Protein 3S1B (pdb70)

Secondary structure (DSSP, 8-state):
--HHHHHHHHHHHH-SS--HHHHHHHHHHHHHH-/--S--HHHHHHHHBSEEEEEEEEHHHHSTT-TT-EEESSEEEEEEEESB-SSTTEEEEEEEEEEEEEEEEEE-TTS-EEEEEEEEEEEEEEEEEE-

Solvent-accessible surface area: 9284 Å² total; per-residue (Å²): 207,170,97,83,119,149,159,70,65,92,123,144,50,77,11,66,36,83,122,50,123,13,58,0,99,139,68,69,80,130,36,139,85,45,96,9,76,74,68,47,0,62,0,77,36,29,22,48,52,13,79,87,150,42,56,78,34,32,52,54,74,79,45,109,58,72,39,134,4,6,42,10,80,59,139,133,32,56,94,66,14,130,9,48,8,84,28,29,63,122,25,86,30,114,102,147,170,98,144,77,5,114,82,66,74,106,68,1,77,117,32,119,125,36,77,118,104,86,77,56,16,56,48,5,58,2,56,44,103,66

Foldseek 3Di:
DPDQDPVRVVVVQAKWFDFDKAAPCVVVVVPPQWQKVVRIDTAGDIGHDPPDPQKDKDADDKDKDKDFIWTDRPPPDIDTDIDMDIHGPTIDIDGD/DVVVLVVQLVVLVVDPPQDVVSSVVSVVVSVVVD

Nearest PDB structures (foldseek):
  3s1b-assembly1_A-2  TM=1.030E+00  e=9.177E-05  unclassified
  1oqo-assembly1_C  TM=9.275E-01  e=2.700E-02  synthetic construct
  1zdc-assembly1_A  TM=9.244E-01  e=5.078E-02  synthetic construct
  7ta3-assembly1_A  TM=9.353E-01  e=9.549E-02  synthetic construct
  3p9w-assembly4_G  TM=9.674E-01  e=2.173E-15  Homo sapiens

B-factor: mean 65.69, std 22.64, range [26.28, 198.07]

Structure (mmCIF, N/CA/C/O backbone):
data_3S1B
#
_entry.id   3S1B
#
_cell.length_a   70.940
_cell.length_b   70.940
_cell.length_c   161.288
_cell.angle_alpha   90.000
_cell.angle_beta   90.000
_cell.angle_gamma   120.000
#
_symmetry.space_group_name_H-M   'P 65 2 2'
#
loop_
_entity.id
_entity.type
_entity.pdbx_description
1 polymer 'Vascular endothelial growth factor A'
2 polymer mini-Z
#
loop_
_atom_site.group_PDB
_atom_site.id
_atom_site.type_symbol
_atom_site.label_atom_id
_atom_site.label_alt_id
_atom_site.label_comp_id
_atom_site.label_asym_id
_atom_site.label_entity_id
_atom_site.label_seq_id
_atom_site.pdbx_PDB_ins_code
_atom_site.Cartn_x
_atom_site.Cartn_y
_atom_site.Cartn_z
_atom_site.occupancy
_atom_site.B_iso_or_equiv
_atom_site.auth_seq_id
_atom_site.auth_comp_id
_atom_site.auth_asym_id
_atom_site.auth_atom_id
_atom_site.pdbx_PDB_model_num
ATOM 1 N N . HIS A 1 1 ? -37.824 -2.709 -24.106 1.00 93.73 12 HIS V N 1
ATOM 2 C CA . HIS A 1 1 ? -38.943 -2.498 -23.134 1.00 119.52 12 HIS V CA 1
ATOM 3 C C . HIS A 1 1 ? -38.458 -2.608 -21.692 1.00 118.74 12 HIS V C 1
ATOM 4 O O . HIS A 1 1 ? -38.644 -1.690 -20.891 1.00 115.36 12 HIS V O 1
ATOM 11 N N . GLU A 1 2 ? -37.841 -3.745 -21.375 1.00 125.00 13 GLU V N 1
ATOM 12 C CA . GLU A 1 2 ? -37.428 -4.072 -20.005 1.00 91.88 13 GLU V CA 1
ATOM 13 C C . GLU A 1 2 ? -36.052 -3.490 -19.655 1.00 84.60 13 GLU V C 1
ATOM 14 O O . GLU A 1 2 ? -35.215 -4.175 -19.061 1.00 85.41 13 GLU V O 1
ATOM 20 N N . VAL A 1 3 ? -35.829 -2.225 -20.015 1.00 78.88 14 VAL V N 1
ATOM 21 C CA . VAL A 1 3 ? -34.575 -1.532 -19.720 1.00 66.98 14 VAL V CA 1
ATOM 22 C C . VAL A 1 3 ? -34.890 -0.256 -18.942 1.00 56.38 14 VAL V C 1
ATOM 23 O O . VAL A 1 3 ? -35.878 0.419 -19.223 1.00 67.13 14 VAL V O 1
ATOM 27 N N . VAL A 1 4 ? -34.055 0.076 -17.966 1.00 51.66 15 VAL V N 1
ATOM 28 C CA . VAL A 1 4 ? -34.320 1.226 -17.107 1.00 56.70 15 VAL V CA 1
ATOM 29 C C . VAL A 1 4 ? -33.998 2.525 -17.854 1.00 60.09 15 VAL V C 1
ATOM 30 O O . VAL A 1 4 ? -32.883 2.716 -18.325 1.00 51.13 15 VAL V O 1
ATOM 34 N N . LYS A 1 5 ? -34.987 3.412 -17.957 1.00 59.89 16 LYS V N 1
ATOM 35 C CA . LYS A 1 5 ? -34.848 4.632 -18.750 1.00 51.12 16 LYS V CA 1
ATOM 36 C C . LYS A 1 5 ? -33.871 5.583 -18.090 1.00 39.76 16 LYS V C 1
ATOM 37 O O . LYS A 1 5 ? -33.739 5.593 -16.871 1.00 45.20 16 LYS V O 1
ATOM 43 N N . PHE A 1 6 ? -33.199 6.392 -18.903 1.00 40.24 17 PHE V N 1
ATOM 44 C CA . PHE A 1 6 ? -32.191 7.312 -18.403 1.00 45.30 17 PHE V CA 1
ATOM 45 C C . PHE A 1 6 ? -32.671 8.139 -17.219 1.00 51.58 17 PHE V C 1
ATOM 46 O O . PHE A 1 6 ? -31.990 8.223 -16.202 1.00 46.08 17 PHE V O 1
ATOM 54 N N . MET A 1 7 ? -33.839 8.751 -17.355 1.00 51.06 18 MET V N 1
ATOM 55 C CA . MET A 1 7 ? -34.335 9.660 -16.322 1.00 51.85 18 MET V CA 1
ATOM 56 C C . MET A 1 7 ? -34.590 8.913 -15.010 1.00 50.73 18 MET V C 1
ATOM 57 O O . MET A 1 7 ? -34.285 9.420 -13.932 1.00 50.40 18 MET V O 1
ATOM 62 N N . ASP A 1 8 ? -35.111 7.696 -15.111 1.00 44.21 19 ASP V N 1
ATOM 63 C CA . ASP A 1 8 ? -35.308 6.837 -13.948 1.00 49.26 19 ASP V CA 1
ATOM 64 C C . ASP A 1 8 ? -33.953 6.487 -13.319 1.00 55.63 19 ASP V C 1
ATOM 65 O O . ASP A 1 8 ? -33.754 6.689 -12.118 1.00 59.28 19 ASP V O 1
ATOM 70 N N . VAL A 1 9 ? -33.019 5.995 -14.135 1.00 52.99 20 VAL V N 1
ATOM 71 C CA . VAL A 1 9 ? -31.698 5.592 -13.644 1.00 49.76 20 VAL V CA 1
ATOM 72 C C . VAL A 1 9 ? -30.960 6.748 -12.989 1.00 56.70 20 VAL V C 1
ATOM 73 O O . VAL A 1 9 ? -30.444 6.620 -11.877 1.00 52.02 20 VAL V O 1
ATOM 77 N N . TYR A 1 10 ? -30.905 7.868 -13.702 1.00 50.41 21 TYR V N 1
ATOM 78 C CA . TYR A 1 10 ? -30.149 9.031 -13.271 1.00 45.84 21 TYR V CA 1
ATOM 79 C C . TYR A 1 10 ? -30.618 9.542 -11.913 1.00 45.89 21 TYR V C 1
ATOM 80 O O . TYR A 1 10 ? -29.803 9.949 -11.095 1.00 51.38 21 TYR V O 1
ATOM 89 N N . GLN A 1 11 ? -31.928 9.518 -11.684 1.00 46.41 22 GLN V N 1
ATOM 90 C CA . GLN A 1 11 ? -32.507 9.974 -10.419 1.00 45.94 22 GLN V CA 1
ATOM 91 C C . GLN A 1 11 ? -32.169 9.027 -9.273 1.00 41.73 22 GLN V C 1
ATOM 92 O O . GLN A 1 11 ? -31.785 9.470 -8.190 1.00 48.76 22 GLN V O 1
ATOM 98 N N . ARG A 1 12 ? -32.319 7.729 -9.511 1.00 36.19 23 ARG V N 1
ATOM 99 C CA . ARG A 1 12 ? -32.094 6.738 -8.463 1.00 40.20 23 ARG V CA 1
ATOM 100 C C . ARG A 1 12 ? -30.630 6.618 -8.037 1.00 49.24 23 ARG V C 1
ATOM 101 O O . ARG A 1 12 ? -30.351 6.314 -6.879 1.00 57.04 23 ARG V O 1
ATOM 109 N N . SER A 1 13 ? -29.701 6.852 -8.961 1.00 49.65 24 SER V N 1
ATOM 110 C CA . SER A 1 13 ? -28.272 6.760 -8.643 1.00 45.64 24 SER V CA 1
ATOM 111 C C . SER A 1 13 ? -27.687 8.062 -8.092 1.00 52.18 24 SER V C 1
ATOM 112 O O . SER A 1 13 ? -26.580 8.066 -7.553 1.00 49.00 24 SER V O 1
ATOM 115 N N . TYR A 1 14 ? -28.415 9.164 -8.229 1.00 55.19 25 TYR V N 1
ATOM 116 C CA . TYR A 1 14 ? -27.904 10.451 -7.790 1.00 46.94 25 TYR V CA 1
ATOM 117 C C . TYR A 1 14 ? -27.846 10.532 -6.276 1.00 50.55 25 TYR V C 1
ATOM 118 O O . TYR A 1 14 ? -28.761 10.083 -5.586 1.00 66.09 25 TYR V O 1
ATOM 127 N N . CYS A 1 15 ? -26.761 11.126 -5.788 1.00 61.75 26 CYS V N 1
ATOM 128 C CA . CYS A 1 15 ? -26.488 11.356 -4.355 1.00 71.30 26 CYS V CA 1
ATOM 129 C C . CYS A 1 15 ? -27.729 11.536 -3.450 1.00 61.38 26 CYS V C 1
ATOM 130 O O . CYS A 1 15 ? -28.486 12.497 -3.587 1.00 52.31 26 CYS V O 1
ATOM 133 N N . HIS A 1 16 ? -27.918 10.587 -2.532 1.00 66.32 27 HIS V N 1
ATOM 134 C CA . HIS A 1 16 ? -29.037 10.601 -1.582 1.00 62.98 27 HIS V CA 1
ATOM 135 C C . HIS A 1 16 ? -28.742 9.628 -0.425 1.00 60.09 27 HIS V C 1
ATOM 136 O O . HIS A 1 16 ? -27.829 8.803 -0.529 1.00 57.94 27 HIS V O 1
ATOM 143 N N . PRO A 1 17 ? -29.504 9.723 0.681 1.00 56.04 28 PRO V 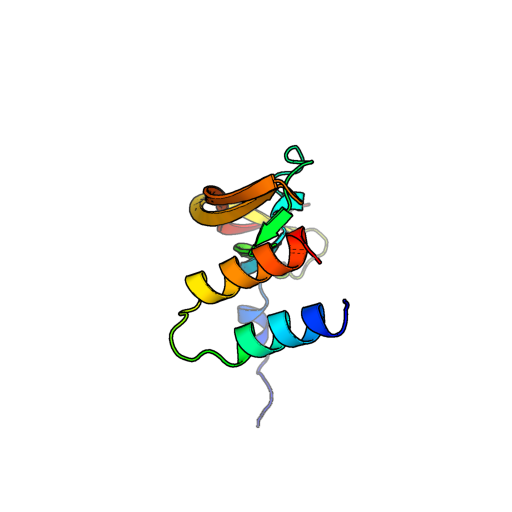N 1
ATOM 144 C CA . PRO A 1 17 ? -29.289 8.766 1.773 1.00 48.80 28 PRO V CA 1
ATOM 145 C C . PRO A 1 17 ? -29.783 7.372 1.401 1.00 52.90 28 PRO V C 1
ATOM 146 O O . PRO A 1 17 ? -30.963 7.190 1.086 1.00 64.06 28 PRO V O 1
ATOM 150 N N . ILE A 1 18 ? -28.878 6.404 1.433 1.00 48.20 29 ILE V N 1
ATOM 151 C CA . ILE A 1 18 ? -29.196 5.039 1.057 1.00 53.60 29 ILE V CA 1
ATOM 152 C C . ILE A 1 18 ? -28.926 4.108 2.240 1.00 56.57 29 ILE V C 1
ATOM 153 O O . ILE A 1 18 ? -27.968 4.315 2.998 1.00 40.91 29 ILE V O 1
ATOM 158 N N . GLU A 1 19 ? -29.776 3.093 2.408 1.00 57.43 30 GLU V N 1
ATOM 159 C CA . GLU A 1 19 ? -29.550 2.085 3.447 1.00 56.47 30 GLU V CA 1
ATOM 160 C C . GLU A 1 19 ? -28.233 1.353 3.174 1.00 53.12 30 GLU V C 1
ATOM 161 O O . GLU A 1 19 ? -28.131 0.545 2.255 1.00 49.62 30 GLU V O 1
ATOM 167 N N . THR A 1 20 ? -27.226 1.679 3.976 1.00 52.72 31 THR V N 1
ATOM 168 C CA . THR A 1 20 ? -25.898 1.105 3.861 1.00 56.08 31 THR V CA 1
ATOM 169 C C . THR A 1 20 ? -25.661 0.190 5.052 1.00 51.80 31 THR V C 1
ATOM 170 O O . THR A 1 20 ? -26.109 0.483 6.156 1.00 61.75 31 THR V O 1
ATOM 174 N N . LEU A 1 21 ? -24.958 -0.914 4.833 1.00 49.39 32 LEU V N 1
ATOM 175 C CA . LEU A 1 21 ? -24.616 -1.821 5.921 1.00 46.15 32 LEU V CA 1
ATOM 176 C C . LEU A 1 21 ? -23.240 -1.471 6.463 1.00 48.18 32 LEU V C 1
ATOM 177 O O . LEU A 1 21 ? -22.240 -1.664 5.781 1.00 46.68 32 LEU V O 1
ATOM 182 N N . VAL A 1 22 ? -23.199 -0.950 7.687 1.00 52.24 33 VAL V N 1
ATOM 183 C CA . VAL A 1 22 ? -21.951 -0.492 8.298 1.00 50.88 33 VAL V CA 1
ATOM 184 C C . VAL A 1 22 ? -21.476 -1.456 9.387 1.00 49.18 33 VAL V C 1
ATOM 185 O O . VAL A 1 22 ? -22.266 -1.924 10.209 1.00 55.71 33 VAL V O 1
ATOM 189 N N . ASP A 1 23 ? -20.178 -1.743 9.379 1.00 44.32 34 ASP V N 1
ATOM 190 C CA . ASP A 1 23 ? -19.562 -2.629 10.358 1.00 51.29 34 ASP V CA 1
ATOM 191 C C . ASP A 1 23 ? -19.412 -1.907 11.698 1.00 58.22 34 ASP V C 1
ATOM 192 O O . ASP A 1 23 ? -18.965 -0.757 11.746 1.00 56.56 34 ASP V O 1
ATOM 197 N N . ILE A 1 24 ? -19.764 -2.597 12.781 1.00 55.46 35 ILE V N 1
ATOM 198 C CA . ILE A 1 24 ? -19.823 -1.985 14.108 1.00 46.84 35 ILE V CA 1
ATOM 199 C C . ILE A 1 24 ? -18.432 -1.711 14.669 1.00 54.38 35 ILE V C 1
ATOM 200 O O . ILE A 1 24 ? -18.199 -0.648 15.235 1.00 59.47 35 ILE V O 1
ATOM 205 N N . PHE A 1 25 ? -17.513 -2.664 14.510 1.00 63.28 36 PHE V N 1
ATOM 206 C CA . PHE A 1 25 ? -16.132 -2.497 14.980 1.00 60.42 36 PHE V CA 1
ATOM 207 C C . PHE A 1 25 ? -15.424 -1.351 14.254 1.00 68.82 36 PHE V C 1
ATOM 208 O O . PHE A 1 25 ? -14.572 -0.672 14.823 1.00 85.53 36 PHE V O 1
ATOM 216 N N . GLN A 1 26 ? -15.793 -1.140 12.998 1.00 72.02 37 GLN V N 1
ATOM 217 C CA . GLN A 1 26 ? -15.286 -0.026 12.203 1.00 78.60 37 GLN V CA 1
ATOM 218 C C . GLN A 1 26 ? -15.816 1.334 12.692 1.00 83.31 37 GLN V C 1
ATOM 219 O O . GLN A 1 26 ? -15.204 2.367 12.437 1.00 80.49 37 GLN V O 1
ATOM 225 N N . GLU A 1 27 ? -16.955 1.324 13.383 1.00 82.95 38 GLU V N 1
ATOM 226 C CA . GLU A 1 27 ? -17.541 2.535 13.975 1.00 82.14 38 GLU V CA 1
ATOM 227 C C . GLU A 1 27 ? -17.212 2.673 15.467 1.00 86.81 38 GLU V C 1
ATOM 228 O O . GLU A 1 27 ? -17.175 3.780 16.005 1.00 88.42 38 GLU V O 1
ATOM 234 N N . TYR A 1 28 ? -16.988 1.542 16.128 1.00 88.66 39 TYR V N 1
ATOM 235 C CA . TYR A 1 28 ? -16.576 1.505 17.527 1.00 84.36 39 TYR V CA 1
ATOM 236 C C . TYR A 1 28 ? -15.209 0.819 17.592 1.00 90.80 39 TYR V C 1
ATOM 237 O O . TYR A 1 28 ? -15.099 -0.311 18.077 1.00 93.10 39 TYR V O 1
ATOM 246 N N . PRO A 1 29 ? -14.159 1.496 17.084 1.00 100.06 40 PRO V N 1
ATOM 247 C CA . PRO A 1 29 ? -12.824 0.893 16.976 1.00 95.38 40 PRO V CA 1
ATOM 248 C C . PRO A 1 29 ? -12.088 0.695 18.310 1.00 90.07 40 PRO V C 1
ATOM 249 O O . PRO A 1 29 ? -11.095 -0.036 18.362 1.00 77.53 40 PRO V O 1
ATOM 253 N N . ASP A 1 30 ? -12.572 1.334 19.370 1.00 94.87 41 ASP V N 1
ATOM 254 C CA . ASP A 1 30 ? -11.947 1.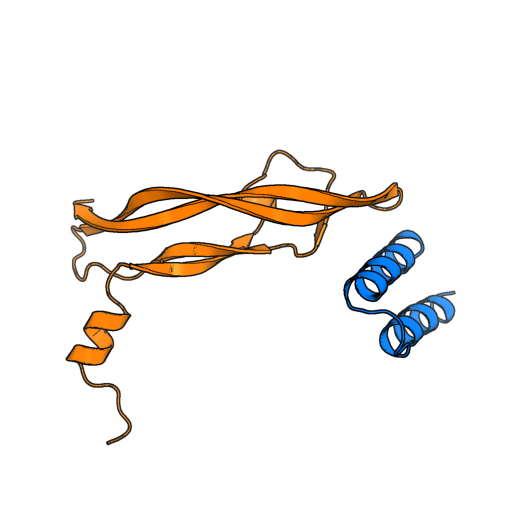228 20.683 1.00 102.89 41 ASP V CA 1
ATOM 255 C C . ASP A 1 30 ? -12.335 -0.055 21.404 1.00 102.37 41 ASP V C 1
ATOM 256 O O . ASP A 1 30 ? -11.622 -0.493 22.304 1.00 105.97 41 ASP V O 1
ATOM 261 N N . GLU A 1 31 ? -13.452 -0.660 21.004 1.00 106.50 42 GLU V N 1
ATOM 262 C CA . GLU A 1 31 ? -13.974 -1.850 21.684 1.00 108.66 42 GLU V CA 1
ATOM 263 C C . GLU A 1 31 ? -13.312 -3.107 21.135 1.00 105.27 42 GLU V C 1
ATOM 264 O O . GLU A 1 31 ? -13.879 -3.815 20.299 1.00 99.37 42 GLU V O 1
ATOM 270 N N . ILE A 1 32 ? -12.106 -3.372 21.631 1.00 111.06 43 ILE V N 1
ATOM 271 C CA . ILE A 1 32 ? -11.240 -4.410 21.071 1.00 118.96 43 ILE V CA 1
ATOM 272 C C . ILE A 1 32 ? -11.554 -5.825 21.583 1.00 117.21 43 ILE V C 1
ATOM 273 O O . ILE A 1 32 ? -11.371 -6.800 20.846 1.00 120.21 43 ILE V O 1
ATOM 278 N N . GLU A 1 33 ? -12.041 -5.936 22.820 1.00 104.48 44 GLU V N 1
ATOM 279 C CA . GLU A 1 33 ? -12.323 -7.252 23.439 1.00 106.38 44 GLU V CA 1
ATOM 280 C C . GLU A 1 33 ? -13.809 -7.643 23.353 1.00 92.37 44 GLU V C 1
ATOM 281 O O . GLU A 1 33 ? -14.371 -8.240 24.279 1.00 84.34 44 GLU V O 1
ATOM 287 N N . TYR A 1 34 ? -14.423 -7.323 22.214 1.00 84.06 45 TYR V N 1
ATOM 288 C CA . TYR A 1 34 ? -15.837 -7.574 21.975 1.00 65.91 45 TYR V CA 1
ATOM 289 C C . TYR A 1 34 ? -16.073 -8.010 20.531 1.00 63.87 45 TYR V C 1
ATOM 290 O O . TYR A 1 34 ? -15.644 -7.339 19.597 1.00 69.31 45 TYR V O 1
ATOM 299 N N . ILE A 1 35 ? -16.745 -9.141 20.360 1.00 58.74 46 ILE V N 1
ATOM 300 C CA . ILE A 1 35 ? -17.335 -9.500 19.078 1.00 57.46 46 ILE V CA 1
ATOM 301 C C . ILE A 1 35 ? -18.809 -9.115 19.157 1.00 60.55 46 ILE V C 1
ATOM 302 O O . ILE A 1 35 ? -19.421 -9.196 20.227 1.00 63.91 46 ILE V O 1
ATOM 307 N N . PHE A 1 36 ? -19.373 -8.666 18.040 1.00 60.33 47 PHE V N 1
ATOM 308 C CA . PHE A 1 36 ? -20.759 -8.226 18.024 1.00 48.90 47 PHE V CA 1
ATOM 309 C C . PHE A 1 36 ? -21.595 -9.091 17.122 1.00 48.87 47 PHE V C 1
ATOM 310 O O . PHE A 1 36 ? -21.118 -9.615 16.117 1.00 49.52 47 PHE V O 1
ATOM 318 N N . LYS A 1 37 ? -22.857 -9.230 17.501 1.00 45.81 48 LYS V N 1
ATOM 319 C CA . LYS A 1 37 ? -23.821 -9.961 16.715 1.00 44.37 48 LYS V CA 1
ATOM 320 C C . LYS A 1 37 ? -25.122 -9.145 16.751 1.00 53.25 48 LYS V C 1
ATOM 321 O O . LYS A 1 37 ? -25.655 -8.884 17.832 1.00 49.77 48 LYS V O 1
ATOM 327 N N . PRO A 1 38 ? -25.591 -8.657 15.585 1.00 52.07 49 PRO V N 1
ATOM 328 C CA . PRO A 1 38 ? -24.948 -8.744 14.279 1.00 45.81 49 PRO V CA 1
ATOM 329 C C . PRO A 1 38 ? -23.659 -7.931 14.237 1.00 57.57 49 PRO V C 1
ATOM 330 O O . PRO A 1 38 ? -23.523 -6.947 14.970 1.00 59.10 49 PRO V O 1
ATOM 334 N N . SER A 1 39 ? -22.714 -8.348 13.396 1.00 47.27 50 SER V N 1
ATOM 335 C CA . SER A 1 39 ? -21.414 -7.684 13.327 1.00 43.63 50 SER V CA 1
ATOM 336 C C . SER A 1 39 ? -21.486 -6.384 12.526 1.00 50.79 50 SER V C 1
ATOM 337 O O . SER A 1 39 ? -20.545 -5.591 12.537 1.00 67.08 50 SER V O 1
ATOM 340 N N . CYS A 1 40 ? -22.594 -6.172 11.825 1.00 44.21 51 CYS V N 1
ATOM 341 C CA . CYS A 1 40 ? -22.819 -4.921 11.111 1.00 49.76 51 CYS V CA 1
ATOM 342 C C . CYS A 1 40 ? -24.270 -4.507 11.260 1.00 47.14 51 CYS V C 1
AT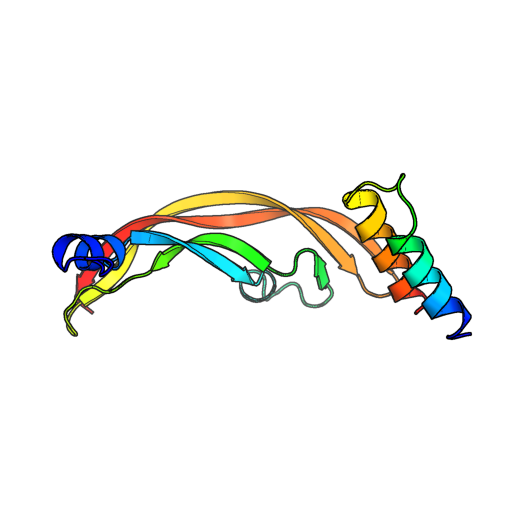OM 343 O O . CYS A 1 40 ? -25.110 -5.293 11.698 1.00 50.46 51 CYS V O 1
ATOM 346 N N . VAL A 1 41 ? -24.564 -3.271 10.888 1.00 43.08 52 VAL V N 1
ATOM 347 C CA . VAL A 1 41 ? -25.905 -2.737 11.052 1.00 45.16 52 VAL V CA 1
ATOM 348 C C . VAL A 1 41 ? -26.327 -1.959 9.820 1.00 47.39 52 VAL V C 1
ATOM 349 O O . VAL A 1 41 ? -25.483 -1.419 9.110 1.00 44.87 52 VAL V O 1
ATOM 353 N N . PRO A 1 42 ? -27.639 -1.897 9.562 1.00 47.03 53 PRO V N 1
ATOM 354 C CA . PRO A 1 42 ? -28.142 -1.128 8.440 1.00 55.88 53 PRO V CA 1
ATOM 355 C C . PRO A 1 42 ? -28.349 0.327 8.827 1.00 57.48 53 PRO V C 1
ATOM 356 O O . PRO A 1 42 ? -29.164 0.624 9.704 1.00 47.86 53 PRO V O 1
ATOM 360 N N . LEU A 1 43 ? -27.615 1.218 8.167 1.00 59.18 54 LEU V N 1
ATOM 361 C CA . LEU A 1 43 ? -27.672 2.644 8.453 1.00 51.18 54 LEU V CA 1
ATOM 362 C C . LEU A 1 43 ? -27.954 3.444 7.188 1.00 47.81 54 LEU V C 1
ATOM 363 O O . LEU A 1 43 ? -27.509 3.091 6.093 1.00 48.38 54 LEU V O 1
ATOM 368 N N . MET A 1 44 ? -28.701 4.528 7.352 1.00 47.94 55 MET V N 1
ATOM 369 C CA . MET A 1 44 ? -28.920 5.469 6.269 1.00 39.19 55 MET V CA 1
ATOM 370 C C . MET A 1 44 ? -27.696 6.367 6.168 1.00 39.22 55 MET V C 1
ATOM 371 O O . MET A 1 44 ? -27.413 7.167 7.061 1.00 47.90 55 MET V O 1
ATOM 376 N N . ARG A 1 45 ? -26.955 6.186 5.083 1.00 46.78 56 ARG V N 1
ATOM 377 C CA . ARG A 1 45 ? -25.733 6.924 4.832 1.00 45.77 56 ARG V CA 1
ATOM 378 C C . ARG A 1 45 ? -25.736 7.410 3.395 1.00 49.28 56 ARG V C 1
ATOM 379 O O . ARG A 1 45 ? -26.401 6.830 2.540 1.00 39.60 56 ARG V O 1
ATOM 387 N N . CYS A 1 46 ? -24.992 8.480 3.138 1.00 56.75 57 CYS V N 1
ATOM 388 C CA . CYS A 1 46 ? -24.907 9.048 1.804 1.00 49.21 57 CYS V CA 1
ATOM 389 C C . CYS A 1 46 ? -24.247 8.080 0.843 1.00 63.24 57 CYS V C 1
ATOM 390 O O . CYS A 1 46 ? -23.344 7.330 1.209 1.00 67.58 57 CYS V O 1
ATOM 393 N N . GLY A 1 47 ? -24.719 8.117 -0.394 1.00 62.27 58 GLY V N 1
ATOM 394 C CA . GLY A 1 47 ? -24.197 7.289 -1.457 1.00 53.57 58 GLY V CA 1
ATOM 395 C C . GLY A 1 47 ? -24.767 7.799 -2.756 1.00 56.31 58 GLY V C 1
ATOM 396 O O . GLY A 1 47 ? -25.811 8.453 -2.770 1.00 55.30 58 GLY V O 1
ATOM 397 N N . GLY A 1 48 ? -24.084 7.492 -3.849 1.00 58.58 59 GLY V N 1
ATOM 398 C CA . GLY A 1 48 ? -24.476 7.983 -5.154 1.00 43.18 59 GLY V CA 1
ATOM 399 C C . GLY A 1 48 ? -23.441 8.945 -5.687 1.00 51.64 59 GLY V C 1
ATOM 400 O O . GLY A 1 48 ? -22.475 9.300 -5.005 1.00 49.03 59 GLY V O 1
ATOM 401 N N . CYS A 1 49 ? -23.662 9.378 -6.915 1.00 54.05 60 CYS V N 1
ATOM 402 C CA . CYS A 1 49 ? -22.704 10.189 -7.629 1.00 54.43 60 CYS V CA 1
ATOM 403 C C . CYS A 1 49 ? -23.232 11.600 -7.765 1.00 60.56 60 CYS V C 1
ATOM 404 O O . CYS A 1 49 ? -24.438 11.838 -7.636 1.00 50.26 60 CYS V O 1
ATOM 407 N N . CYS A 1 50 ? -22.312 12.525 -8.024 1.00 67.37 61 CYS V N 1
ATOM 408 C CA . CYS A 1 50 ? -22.649 13.907 -8.347 1.00 60.40 61 CYS V CA 1
ATOM 409 C C . CYS A 1 50 ? -22.538 14.184 -9.843 1.00 52.70 61 CYS V C 1
ATOM 410 O O . CYS A 1 50 ? -22.908 15.265 -10.304 1.00 69.37 61 CYS V O 1
ATOM 413 N N . ASN A 1 51 ? -22.037 13.201 -10.592 1.00 57.31 62 ASN V N 1
ATOM 414 C CA . ASN A 1 51 ? -21.891 13.304 -12.041 1.00 57.17 62 ASN V CA 1
ATOM 415 C C . ASN A 1 51 ? -21.013 14.484 -12.434 1.00 54.38 62 ASN V C 1
ATOM 416 O O . ASN A 1 51 ? -21.323 15.244 -13.351 1.00 47.16 62 ASN V O 1
ATOM 421 N N . ASP A 1 52 ? -19.912 14.618 -11.702 1.00 55.71 63 ASP V N 1
ATOM 422 C CA . ASP A 1 52 ? -18.911 15.634 -11.951 1.00 55.10 63 ASP V CA 1
ATOM 423 C C . ASP A 1 52 ? -17.747 15.373 -11.010 1.00 68.69 63 ASP V C 1
ATOM 424 O O . ASP A 1 52 ? -17.956 15.095 -9.825 1.00 65.03 63 ASP V O 1
ATOM 429 N N . GLU A 1 53 ? -16.528 15.457 -11.539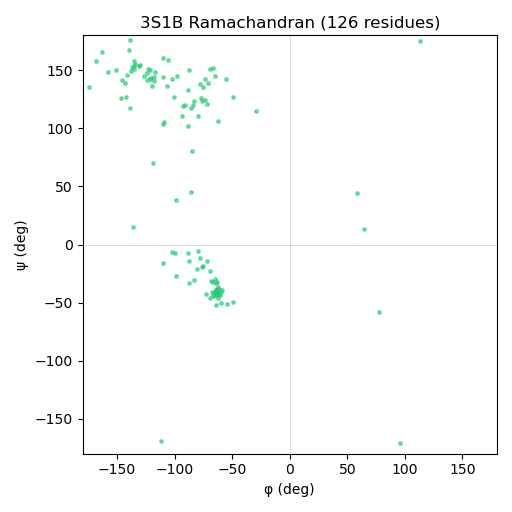 1.00 67.37 64 GLU V N 1
ATOM 430 C CA . GLU A 1 53 ? -15.328 15.172 -10.750 1.00 74.65 64 GLU V CA 1
ATOM 431 C C . GLU A 1 53 ? -14.988 16.297 -9.776 1.00 64.95 64 GLU V C 1
ATOM 432 O O . GLU A 1 53 ? -14.249 16.082 -8.820 1.00 70.12 64 GLU V O 1
ATOM 438 N N . GLY A 1 54 ? -15.536 17.486 -10.013 1.00 64.07 65 GLY V N 1
ATOM 439 C CA . GLY A 1 54 ? -15.377 18.610 -9.086 1.00 61.06 65 GLY V CA 1
ATOM 440 C C . GLY A 1 54 ? -16.293 18.584 -7.867 1.00 58.97 65 GLY V C 1
ATOM 441 O O . GLY A 1 54 ? -16.158 19.428 -6.981 1.00 57.30 65 GLY V O 1
ATOM 442 N N . LEU A 1 55 ? -17.218 17.621 -7.827 1.00 58.68 66 LEU V N 1
ATOM 443 C CA . LEU A 1 55 ? -18.217 17.514 -6.765 1.00 54.94 66 LEU V CA 1
ATOM 444 C C . LEU A 1 55 ? -18.134 16.175 -6.026 1.00 55.84 66 LEU V C 1
ATOM 445 O O . LEU A 1 55 ? -17.757 15.154 -6.600 1.00 56.82 66 LEU V O 1
ATOM 450 N N . GLU A 1 56 ? -18.505 16.195 -4.750 1.00 55.99 67 GLU V N 1
ATOM 451 C CA . GLU A 1 56 ? -18.601 14.982 -3.947 1.00 63.69 67 GLU V CA 1
ATOM 452 C C . GLU A 1 56 ? -19.860 15.008 -3.088 1.00 61.27 67 GLU V C 1
ATOM 453 O O . GLU A 1 56 ? -20.325 16.074 -2.677 1.00 53.83 67 GLU V O 1
ATOM 459 N N . CYS A 1 57 ? -20.395 13.820 -2.825 1.00 55.46 68 CYS V N 1
ATOM 460 C CA . CYS A 1 57 ? -21.630 13.652 -2.058 1.00 52.09 68 CYS V CA 1
ATOM 461 C C . CYS A 1 57 ? -21.294 13.674 -0.567 1.00 52.66 68 CYS V C 1
ATOM 462 O O . CYS A 1 57 ? -20.519 12.844 -0.105 1.00 44.40 68 CYS V O 1
ATOM 465 N N . VAL A 1 58 ? -21.861 14.628 0.174 1.00 57.15 69 VAL V N 1
ATOM 466 C CA . VAL A 1 58 ? -21.608 14.762 1.619 1.00 47.51 69 VAL V CA 1
ATOM 467 C C . VAL A 1 58 ? -22.906 14.903 2.423 1.00 45.24 69 VAL V C 1
ATOM 468 O O . VAL A 1 58 ? -23.911 15.381 1.896 1.00 49.13 69 VAL V O 1
ATOM 472 N N . PRO A 1 59 ? -22.889 14.489 3.706 1.00 55.80 70 PRO V N 1
ATOM 473 C CA . PRO A 1 59 ? -24.056 14.672 4.573 1.00 48.97 70 PRO V CA 1
ATOM 474 C C . PRO A 1 59 ? -24.164 16.090 5.079 1.00 51.66 70 PRO V C 1
ATOM 475 O O . PRO A 1 59 ? -23.152 16.680 5.448 1.00 49.36 70 PRO V O 1
ATOM 479 N N . THR A 1 60 ? -25.378 16.632 5.087 1.00 48.22 71 THR V N 1
ATOM 480 C CA . THR A 1 60 ? -25.634 17.968 5.639 1.00 47.22 71 THR V CA 1
ATOM 481 C C . THR A 1 60 ? -26.442 17.922 6.929 1.00 47.01 71 THR V C 1
ATOM 482 O O . THR A 1 60 ? -26.502 18.912 7.656 1.00 54.93 71 THR V O 1
ATOM 486 N N . GLU A 1 61 ? -27.072 16.787 7.207 1.00 38.10 72 GLU V N 1
ATOM 487 C CA . GLU A 1 61 ? -27.879 16.641 8.405 1.00 45.94 72 GLU V CA 1
ATOM 488 C C . GLU A 1 61 ? -27.776 15.212 8.909 1.00 52.07 72 GLU V C 1
ATOM 489 O O . GLU A 1 61 ? -28.012 14.263 8.161 1.00 44.10 72 GLU V O 1
ATOM 495 N N . GLU A 1 62 ? -27.408 15.073 10.178 1.00 63.12 73 GLU V N 1
ATOM 496 C CA . GLU A 1 62 ? -27.216 13.775 10.796 1.00 47.56 73 GLU V CA 1
ATOM 497 C C . GLU A 1 62 ? -28.097 13.665 12.019 1.00 50.57 73 GLU V C 1
ATOM 498 O O . GLU A 1 62 ? -28.359 14.662 12.701 1.00 69.70 73 GLU V O 1
ATOM 504 N N . SER A 1 63 ? -28.548 12.446 12.290 1.00 49.90 74 SER V N 1
ATOM 505 C CA . SER A 1 63 ? -29.253 12.134 13.524 1.00 57.18 74 SER V CA 1
ATOM 506 C C . SER A 1 63 ? -28.763 10.788 14.033 1.00 52.86 74 SER V C 1
ATOM 507 O O . SER A 1 63 ? -27.958 10.132 13.371 1.00 44.35 74 SER V O 1
ATOM 510 N N . ASN A 1 64 ? -29.244 10.391 15.207 1.00 53.32 75 ASN V N 1
ATOM 511 C CA . ASN A 1 64 ? -28.825 9.145 15.838 1.00 35.42 75 ASN V CA 1
ATOM 512 C C . ASN A 1 64 ? -29.880 8.053 15.755 1.00 40.41 75 ASN V C 1
ATOM 513 O O . ASN A 1 64 ? -31.065 8.320 15.569 1.00 49.28 75 ASN V O 1
ATOM 518 N N . ILE A 1 65 ? -29.423 6.815 15.890 1.00 44.95 76 ILE V N 1
ATOM 519 C CA . ILE A 1 65 ? -30.304 5.663 16.002 1.00 38.55 76 ILE V CA 1
ATOM 520 C C . ILE A 1 65 ? -29.647 4.654 16.934 1.00 45.01 76 ILE V C 1
ATOM 521 O O . ILE A 1 65 ? -28.427 4.475 16.915 1.00 56.55 76 ILE V O 1
ATOM 526 N N . THR A 1 66 ? -30.462 4.008 17.756 1.00 45.99 77 THR V N 1
ATOM 527 C CA . THR A 1 66 ? -29.969 3.085 18.763 1.00 41.07 77 THR V CA 1
ATOM 528 C C . THR A 1 66 ? -30.554 1.713 18.507 1.00 43.34 77 THR V C 1
ATOM 529 O O . THR A 1 66 ? -31.743 1.573 18.211 1.00 47.64 77 THR V O 1
ATOM 533 N N . MET A 1 67 ? -29.705 0.699 18.618 1.00 38.81 78 MET V N 1
ATOM 534 C CA . MET A 1 67 ? -30.082 -0.659 18.285 1.00 45.61 78 MET V CA 1
ATOM 535 C C . MET A 1 67 ? -29.570 -1.590 19.374 1.00 58.62 78 MET V C 1
ATOM 536 O O . MET A 1 67 ? -28.560 -1.299 20.019 1.00 64.25 78 MET V O 1
ATOM 541 N N . GLN A 1 68 ? -30.275 -2.699 19.581 1.00 59.62 79 GLN V N 1
ATOM 542 C CA . GLN A 1 68 ? -29.877 -3.694 20.564 1.00 58.21 79 GLN V CA 1
ATOM 543 C C . GLN A 1 68 ? -28.926 -4.693 19.920 1.00 52.55 79 GLN V C 1
ATOM 544 O O . GLN A 1 68 ? -29.353 -5.584 19.189 1.00 48.87 79 GLN V O 1
ATOM 550 N N . ILE A 1 69 ? -27.638 -4.536 20.196 1.00 43.18 80 ILE V N 1
ATOM 551 C CA . ILE A 1 69 ? -26.625 -5.450 19.693 1.00 54.73 80 ILE V CA 1
ATOM 552 C C . ILE A 1 69 ? -26.183 -6.412 20.783 1.00 56.63 80 ILE V C 1
ATOM 553 O O . ILE A 1 69 ? -26.073 -6.034 21.946 1.00 67.04 80 ILE V O 1
ATOM 558 N N . MET A 1 70 ? -25.941 -7.661 20.399 1.00 53.55 81 MET V N 1
ATOM 559 C CA . MET A 1 70 ? -25.372 -8.648 21.299 1.00 47.91 81 MET V CA 1
ATOM 560 C C . MET A 1 70 ? -23.881 -8.358 21.418 1.00 57.28 81 MET V C 1
ATOM 561 O O . MET A 1 70 ? -23.181 -8.263 20.410 1.00 70.92 81 MET V O 1
ATOM 566 N N . ARG A 1 71 ? -23.397 -8.213 22.646 1.00 62.93 82 ARG V N 1
ATOM 567 C CA . ARG A 1 71 ? -21.989 -7.893 22.891 1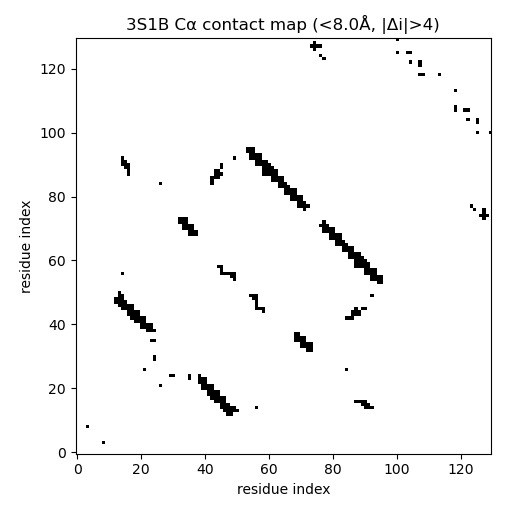.00 60.96 82 ARG V CA 1
ATOM 568 C C . ARG A 1 71 ? -21.309 -9.114 23.490 1.00 61.99 82 ARG V C 1
ATOM 569 O O . ARG A 1 71 ? -21.525 -9.446 24.656 1.00 64.35 82 ARG V O 1
ATOM 577 N N . ILE A 1 72 ? -20.507 -9.791 22.671 1.00 62.58 83 ILE V N 1
ATOM 578 C CA . ILE A 1 72 ? -19.933 -11.086 23.031 1.00 52.36 83 ILE V CA 1
ATOM 579 C C . ILE A 1 72 ? -18.491 -10.936 23.481 1.00 56.56 83 ILE V C 1
ATOM 580 O O . ILE A 1 72 ? -17.666 -10.357 22.776 1.00 57.76 83 ILE V O 1
ATOM 585 N N . LYS A 1 73 ? -18.204 -11.475 24.663 1.00 86.57 84 LYS V N 1
ATOM 586 C CA . LYS A 1 73 ? -16.867 -11.472 25.236 1.00 87.88 84 LYS V CA 1
ATOM 587 C C . LYS A 1 73 ? -16.383 -12.929 25.196 1.00 93.05 84 LYS V C 1
ATOM 588 O O . LYS A 1 73 ? -16.835 -13.748 25.997 1.00 90.89 84 LYS V O 1
ATOM 594 N N . PRO A 1 74 ? -15.488 -13.263 24.243 1.00 106.80 85 PRO V N 1
ATOM 595 C CA . PRO A 1 74 ? -15.143 -14.662 23.949 1.00 103.75 85 PRO V CA 1
ATOM 596 C C . PRO A 1 74 ? -14.805 -15.495 25.180 1.00 105.62 85 PRO V C 1
ATOM 597 O O . PRO A 1 74 ? -13.957 -15.096 25.980 1.00 91.87 85 PRO V O 1
ATOM 601 N N . HIS A 1 75 ? -15.489 -16.633 25.316 1.00 109.62 86 HIS V N 1
ATOM 602 C CA . HIS A 1 75 ? -15.301 -17.581 26.428 1.00 111.23 86 HIS V CA 1
ATOM 603 C C . HIS A 1 75 ? -15.685 -17.018 27.805 1.00 106.98 86 HIS V C 1
ATOM 604 O O . HIS A 1 75 ? -15.358 -17.617 28.833 1.00 108.20 86 HIS V O 1
ATOM 611 N N . GLN A 1 76 ? -16.387 -15.882 27.823 1.00 105.07 87 GLN V N 1
ATOM 612 C CA . GLN A 1 76 ? -16.789 -15.225 29.073 1.00 98.11 87 GLN V CA 1
ATOM 613 C C . GLN A 1 76 ? -18.244 -14.736 29.073 1.00 102.54 87 GLN V C 1
ATOM 614 O O . GLN A 1 76 ? -18.623 -13.933 29.929 1.00 102.35 87 GLN V O 1
ATOM 620 N N . GLY A 1 77 ? -19.054 -15.204 28.125 1.00 99.81 88 GLY V N 1
ATOM 621 C CA . GLY A 1 77 ? -20.474 -14.859 28.089 1.00 94.05 88 GLY V CA 1
ATOM 622 C C . GLY A 1 77 ? -20.850 -13.703 27.178 1.00 87.02 88 GLY V C 1
ATOM 623 O O . GLY A 1 77 ? -20.034 -13.197 26.404 1.00 85.39 88 GLY V O 1
ATOM 624 N N . GLN A 1 78 ? -22.102 -13.276 27.307 1.00 77.76 89 GLN V N 1
ATOM 625 C CA . GLN A 1 78 ? -22.730 -12.391 26.340 1.00 54.50 89 GLN V CA 1
ATOM 626 C C . GLN A 1 78 ? -23.896 -11.640 26.974 1.00 61.71 89 GLN V C 1
ATOM 627 O O . GLN A 1 78 ? -24.564 -12.153 27.873 1.00 63.66 89 GLN V O 1
ATOM 633 N N . HIS A 1 79 ? -24.137 -10.421 26.505 1.00 67.91 90 HIS V N 1
ATOM 634 C CA . HIS A 1 79 ? -25.342 -9.693 26.882 1.00 72.07 90 HIS V CA 1
ATOM 635 C C . HIS A 1 79 ? -25.776 -8.740 25.766 1.00 65.24 90 HIS V C 1
ATOM 636 O O . HIS A 1 79 ? -24.946 -8.252 24.999 1.00 51.21 90 HIS V O 1
ATOM 643 N N . ILE A 1 80 ? -27.083 -8.502 25.682 1.00 61.00 91 IL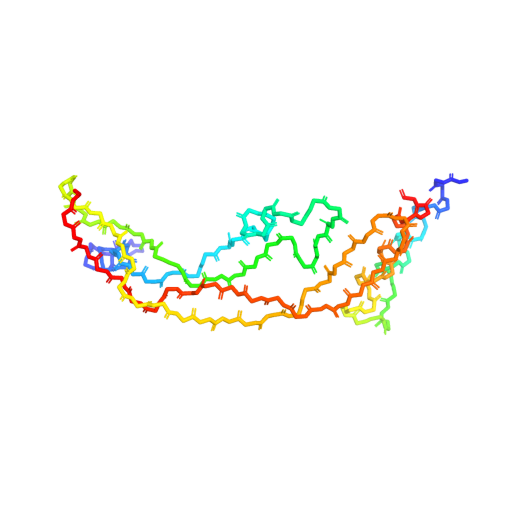E V N 1
ATOM 644 C CA . ILE A 1 80 ? -27.646 -7.532 24.748 1.00 58.31 91 ILE V CA 1
ATOM 645 C C . ILE A 1 80 ? -27.554 -6.142 25.350 1.00 61.97 91 ILE V C 1
ATOM 646 O O . ILE A 1 80 ? -28.066 -5.899 26.442 1.00 69.69 91 ILE V O 1
ATOM 651 N N . GLY A 1 81 ? -26.908 -5.232 24.630 1.00 57.96 92 GLY V N 1
ATOM 652 C CA . GLY A 1 81 ? -26.802 -3.841 25.058 1.00 62.27 92 GLY V CA 1
ATOM 653 C C . GLY A 1 81 ? -27.194 -2.884 23.949 1.00 65.24 92 GLY V C 1
ATOM 654 O O . GLY A 1 81 ? -27.110 -3.218 22.768 1.00 74.51 92 GLY V O 1
ATOM 655 N N . GLU A 1 82 ? -27.634 -1.691 24.330 1.00 60.67 93 GLU V N 1
ATOM 656 C CA . GLU A 1 82 ? -27.894 -0.639 23.367 1.00 61.27 93 GLU V CA 1
ATOM 657 C C . GLU A 1 82 ? -26.567 -0.066 22.854 1.00 64.41 93 GLU V C 1
ATOM 658 O O . GLU A 1 82 ? -25.594 0.043 23.599 1.00 62.36 93 GLU V O 1
ATOM 664 N N . MET A 1 83 ? -26.538 0.268 21.568 1.00 61.14 94 MET V N 1
ATOM 665 C CA . MET A 1 83 ? -25.411 0.950 20.949 1.00 39.98 94 MET V CA 1
ATOM 666 C C . MET A 1 83 ? -25.979 1.947 19.965 1.00 44.64 94 MET V C 1
ATOM 667 O O . MET A 1 83 ? -27.002 1.690 19.341 1.00 41.41 94 MET V O 1
ATOM 672 N N . SER A 1 84 ? -25.308 3.083 19.826 1.00 56.86 95 SER V N 1
ATOM 673 C CA . SER A 1 84 ? -25.849 4.206 19.075 1.00 56.67 95 SER V CA 1
ATOM 674 C C . SER A 1 84 ? -24.973 4.541 17.871 1.00 53.01 95 SER V C 1
ATOM 675 O O . SER A 1 84 ? -23.741 4.496 17.952 1.00 50.22 95 SER V O 1
ATOM 678 N N . PHE A 1 85 ? -25.622 4.875 16.757 1.00 52.49 96 PHE V N 1
ATOM 679 C CA . PHE A 1 85 ? -24.930 5.091 15.488 1.00 46.52 96 PHE V CA 1
ATOM 680 C C . PHE A 1 85 ? -25.431 6.338 14.806 1.00 43.75 96 PHE V C 1
ATOM 681 O O . PHE A 1 85 ? -26.578 6.744 14.996 1.00 49.19 96 PHE V O 1
ATOM 689 N N . LEU A 1 86 ? -24.569 6.920 13.981 1.00 36.63 97 LEU V N 1
ATOM 690 C CA . LEU A 1 86 ? -24.903 8.130 13.253 1.00 34.75 97 LEU V CA 1
ATOM 691 C C . LEU A 1 86 ? -25.564 7.780 11.933 1.00 46.70 97 LEU V C 1
ATOM 692 O O . LEU A 1 86 ? -25.080 6.930 11.199 1.00 44.21 97 LEU V O 1
ATOM 697 N N . GLN A 1 87 ? -26.673 8.447 11.641 1.00 59.05 98 GLN V N 1
ATOM 698 C CA . GLN A 1 87 ? -27.361 8.290 10.370 1.00 44.03 98 GLN V CA 1
ATOM 699 C C . GLN A 1 87 ? -27.380 9.614 9.636 1.00 42.73 98 GLN V C 1
ATOM 700 O O . GLN A 1 87 ? -27.501 10.677 10.254 1.00 49.26 98 GLN V O 1
ATOM 706 N N . HIS A 1 88 ? -27.254 9.543 8.317 1.00 49.50 99 HIS V N 1
ATOM 707 C CA . HIS A 1 88 ? -27.305 10.728 7.480 1.00 50.25 99 HIS V CA 1
ATOM 708 C C . HIS A 1 88 ? -28.732 1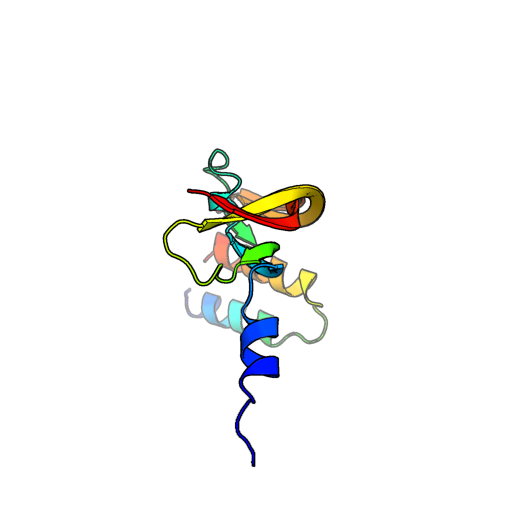0.936 7.025 1.00 39.54 99 HIS V C 1
ATOM 709 O O . HIS A 1 88 ? -29.304 10.067 6.371 1.00 51.08 99 HIS V O 1
ATOM 716 N N . ASN A 1 89 ? -29.306 12.080 7.385 1.00 36.83 100 ASN V N 1
ATOM 717 C CA . ASN A 1 89 ? -30.680 12.405 7.014 1.00 39.66 100 ASN V CA 1
ATOM 718 C C . ASN A 1 89 ? -30.765 13.092 5.658 1.00 49.84 100 ASN V C 1
ATOM 719 O O . ASN A 1 89 ? -31.727 12.894 4.935 1.00 51.17 100 ASN V O 1
ATOM 724 N N . LYS A 1 90 ? -29.752 13.888 5.316 1.00 51.69 101 LYS V N 1
ATOM 725 C CA . LYS A 1 90 ? -29.758 14.669 4.078 1.00 41.74 101 LYS V CA 1
ATOM 726 C C . LYS A 1 90 ? -28.381 14.732 3.469 1.00 48.65 101 LYS V C 1
ATOM 727 O O . LYS A 1 90 ? -27.404 14.904 4.190 1.00 54.67 101 LYS V O 1
ATOM 733 N N . CYS A 1 91 ? -28.316 14.599 2.144 1.00 62.69 102 CYS V N 1
ATOM 734 C CA . CYS A 1 91 ? -27.058 14.675 1.404 1.00 55.00 102 CYS V CA 1
ATOM 735 C C . CYS A 1 91 ? -27.117 15.791 0.384 1.00 55.75 102 CYS V C 1
ATOM 736 O O . CYS A 1 91 ? -28.155 16.017 -0.225 1.00 69.85 102 CYS V O 1
ATOM 739 N N . GLU A 1 92 ? -25.995 16.479 0.201 1.00 57.53 103 GLU V N 1
ATOM 740 C CA . GLU A 1 92 ? -25.841 17.487 -0.849 1.00 67.04 103 GLU V CA 1
ATOM 741 C C . GLU A 1 92 ? -24.651 17.117 -1.721 1.00 55.42 103 GLU V C 1
ATOM 742 O O . GLU A 1 92 ? -23.713 16.482 -1.247 1.00 50.44 103 GLU V O 1
ATOM 748 N N . CYS A 1 93 ? -24.687 17.516 -2.989 1.00 55.15 104 CYS V N 1
ATOM 749 C CA . CYS A 1 93 ? -23.481 17.509 -3.818 1.00 58.39 104 CYS V CA 1
ATOM 750 C C . CYS A 1 93 ? -22.794 18.860 -3.697 1.00 63.08 104 CYS V C 1
ATOM 751 O O . CYS A 1 93 ? -23.376 19.900 -4.010 1.00 59.66 104 CYS V O 1
ATOM 754 N N . ARG A 1 94 ? -21.557 18.839 -3.229 1.00 59.15 105 ARG V N 1
ATOM 755 C CA . ARG A 1 94 ? -20.809 20.058 -3.031 1.00 61.66 105 ARG V CA 1
ATOM 756 C C . ARG A 1 94 ? -19.398 19.884 -3.566 1.00 66.08 105 ARG V C 1
ATOM 757 O O . ARG A 1 94 ? -18.930 18.752 -3.711 1.00 70.63 105 ARG V O 1
ATOM 765 N N . PRO A 1 95 ? -18.728 21.004 -3.886 1.00 58.68 106 PRO V N 1
ATOM 766 C CA . PRO A 1 95 ? -17.380 20.972 -4.449 1.00 56.26 106 PRO V CA 1
ATOM 767 C C . PRO A 1 95 ? -16.367 20.198 -3.606 1.00 60.08 106 PRO V C 1
ATOM 768 O O . PRO A 1 95 ? -16.426 20.252 -2.383 1.00 70.22 106 PRO V O 1
ATOM 772 N N . LYS A 1 96 ? -15.455 19.483 -4.263 1.00 61.02 107 LYS V N 1
ATOM 773 C CA . LYS A 1 96 ? -14.347 18.815 -3.577 1.00 63.38 107 LYS V CA 1
ATOM 774 C C . LYS A 1 96 ? -13.337 19.851 -3.097 1.00 70.22 107 LYS V C 1
ATOM 775 O O . LYS A 1 96 ? -13.310 20.204 -1.918 1.00 70.48 107 LYS V O 1
ATOM 781 N N . PHE B 2 1 ? -15.837 -35.878 21.261 1.00 55.38 1 PHE A N 1
ATOM 782 C CA . PHE B 2 1 ? -15.785 -34.434 21.138 1.00 75.27 1 PHE A CA 1
ATOM 783 C C . PHE B 2 1 ? -15.797 -34.100 19.668 1.00 87.20 1 PHE A C 1
ATOM 784 O O . PHE B 2 1 ? -15.438 -34.922 18.839 1.00 96.08 1 PHE A O 1
ATOM 792 N N . ASN B 2 2 ? -16.204 -32.893 19.334 1.00 84.20 2 ASN A N 1
ATOM 793 C CA . ASN B 2 2 ? -16.278 -32.566 17.946 1.00 81.97 2 ASN A CA 1
ATOM 794 C C . ASN B 2 2 ? -17.522 -33.223 17.436 1.00 82.54 2 ASN A C 1
ATOM 795 O O . ASN B 2 2 ? -18.434 -32.574 16.970 1.00 86.78 2 ASN A O 1
ATOM 800 N N . LYS B 2 3 ? -17.601 -34.525 17.591 1.00 83.71 3 LYS A N 1
ATOM 801 C CA . LYS B 2 3 ? -18.781 -35.205 17.144 1.00 86.07 3 LYS A CA 1
ATOM 802 C C . LYS B 2 3 ? -19.873 -34.562 17.948 1.00 86.23 3 LYS A C 1
ATOM 803 O O . LYS B 2 3 ? -20.937 -34.273 17.440 1.00 78.38 3 LYS A O 1
ATOM 809 N N . GLU B 2 4 ? -19.586 -34.324 19.216 1.00 83.85 4 GLU A N 1
ATOM 810 C CA . GLU B 2 4 ? -20.520 -33.672 20.108 1.00 79.33 4 GLU A CA 1
ATOM 811 C C . GLU B 2 4 ? -20.810 -32.263 19.678 1.00 79.56 4 GLU A C 1
ATOM 812 O O . GLU B 2 4 ? -21.917 -31.801 19.786 1.00 88.39 4 GLU A O 1
ATOM 818 N N . CYS B 2 5 ? -19.794 -31.564 19.209 1.00 76.93 5 CYS A N 1
ATOM 819 C CA . CYS B 2 5 ? -19.960 -30.186 18.776 1.00 83.49 5 CYS A CA 1
ATOM 820 C C . CYS B 2 5 ? -20.878 -30.038 17.583 1.00 74.36 5 CYS A C 1
ATOM 821 O O . CYS B 2 5 ? -21.660 -29.119 17.509 1.00 72.64 5 CYS A O 1
ATOM 824 N N . LEU B 2 6 ? -20.767 -30.946 16.636 1.00 69.59 6 LEU A N 1
ATOM 825 C CA . LEU B 2 6 ? -21.619 -30.910 15.473 1.00 76.42 6 LEU A CA 1
ATOM 826 C C . LEU B 2 6 ? -23.043 -31.110 15.879 1.00 71.76 6 LEU A C 1
ATOM 827 O O . LEU B 2 6 ? -23.938 -30.458 15.388 1.00 89.22 6 LEU A O 1
ATOM 832 N N . LEU B 2 7 ? -23.245 -32.036 16.791 1.00 61.97 7 LEU A N 1
ATOM 833 C CA . LEU B 2 7 ? -24.562 -32.382 17.260 1.00 55.89 7 LEU A CA 1
ATOM 834 C C . LEU B 2 7 ? -25.210 -31.223 17.936 1.00 58.62 7 LEU A C 1
ATOM 835 O O . LEU B 2 7 ? -26.401 -31.039 17.848 1.00 63.99 7 LEU A O 1
ATOM 840 N N . ARG B 2 8 ? -24.401 -30.483 18.668 1.00 56.97 8 ARG A N 1
ATOM 841 C CA . ARG B 2 8 ? -24.862 -29.313 19.376 1.00 64.11 8 ARG A CA 1
ATOM 842 C C . ARG B 2 8 ? -25.306 -28.238 18.418 1.00 58.86 8 ARG A C 1
ATOM 843 O O . ARG B 2 8 ? -26.335 -27.626 18.596 1.00 63.00 8 ARG A O 1
ATOM 851 N N . TYR B 2 9 ? -24.521 -28.016 17.385 1.00 57.69 9 TYR A N 1
ATOM 852 C CA . TYR B 2 9 ? -24.888 -27.054 16.377 1.00 57.83 9 TYR A CA 1
ATOM 853 C C . TYR B 2 9 ? -26.122 -27.533 15.657 1.00 60.38 9 TYR A C 1
ATOM 854 O O . TYR B 2 9 ? -26.996 -26.761 15.334 1.00 61.39 9 TYR A O 1
ATOM 863 N N . LYS B 2 10 ? -26.165 -28.818 15.364 1.00 66.85 10 LYS A N 1
ATOM 864 C CA . LYS B 2 10 ? -27.268 -29.358 14.609 1.00 58.92 10 LYS A CA 1
ATOM 865 C C . LYS B 2 10 ? -28.584 -29.206 15.327 1.00 67.06 10 LYS A C 1
ATOM 866 O O . LYS B 2 10 ? -29.583 -28.869 14.720 1.00 74.51 10 LYS A O 1
ATOM 872 N N . GLU B 2 11 ? -28.580 -29.465 16.617 1.00 57.02 11 GLU A N 1
ATOM 873 C CA . GLU B 2 11 ? -29.769 -29.319 17.417 1.00 54.23 11 GLU A CA 1
ATOM 874 C C . GLU B 2 11 ? -30.214 -27.882 17.449 1.00 50.37 11 GLU A C 1
ATOM 875 O O . GLU B 2 11 ? -31.383 -27.605 17.536 1.00 63.29 11 GLU A O 1
ATOM 881 N N . ALA B 2 12 ? -29.281 -26.955 17.410 1.00 40.04 12 ALA A N 1
ATOM 882 C CA . ALA B 2 12 ? -29.647 -25.560 17.486 1.00 50.36 12 ALA A CA 1
ATOM 883 C C . ALA B 2 12 ? -30.530 -25.200 16.328 1.00 56.40 12 ALA A C 1
ATOM 884 O O . ALA B 2 12 ? -31.504 -24.493 16.484 1.00 62.25 12 ALA A O 1
ATOM 886 N N . ALA B 2 13 ? -30.158 -25.671 15.152 1.00 62.02 13 ALA A N 1
ATOM 887 C CA . ALA B 2 13 ? -30.930 -25.488 13.952 1.00 48.88 13 ALA A CA 1
ATOM 888 C C . ALA B 2 13 ? -32.224 -26.258 14.013 1.00 57.12 13 ALA A C 1
ATOM 889 O O . ALA B 2 13 ? -33.256 -25.794 13.587 1.00 66.78 13 ALA A O 1
ATOM 891 N N . LEU B 2 14 ? -32.139 -27.465 14.529 1.00 48.25 14 LEU A N 1
ATOM 892 C CA . LEU B 2 14 ? -33.264 -28.368 14.632 1.00 40.46 14 LEU A CA 1
ATOM 893 C C . LEU B 2 14 ? -34.400 -27.948 15.539 1.00 49.38 14 LEU A C 1
ATOM 894 O O . LEU B 2 14 ? -35.516 -28.363 15.333 1.00 49.39 14 LEU A O 1
ATOM 899 N N . ASP B 2 15 ? -34.116 -27.190 16.584 1.00 51.31 15 ASP A N 1
ATOM 900 C CA . ASP B 2 15 ? -35.151 -26.806 17.534 1.00 51.13 15 ASP A CA 1
ATOM 901 C C . ASP B 2 15 ? -36.103 -25.757 17.001 1.00 51.77 15 ASP A C 1
ATOM 902 O O . ASP B 2 15 ? -35.691 -24.678 16.608 1.00 54.67 15 ASP A O 1
ATOM 907 N N . PRO B 2 16 ? -37.387 -26.080 17.030 1.00 45.73 16 PRO A N 1
ATOM 908 C CA . PRO B 2 16 ? -38.455 -25.194 16.569 1.00 50.11 16 PRO A CA 1
ATOM 909 C C . PRO B 2 16 ? -39.017 -24.244 17.629 1.00 50.78 16 PRO A C 1
ATOM 910 O O . PRO B 2 16 ? -39.842 -23.400 17.298 1.00 53.59 16 PRO A O 1
ATOM 914 N N . ASN B 2 17 ? -38.602 -24.395 18.885 1.00 57.39 17 ASN A N 1
ATOM 915 C CA . ASN B 2 17 ? -39.154 -23.602 19.989 1.00 51.73 17 ASN A CA 1
ATOM 916 C C . ASN B 2 17 ? -38.283 -22.417 20.398 1.00 46.07 17 ASN A C 1
ATOM 917 O O . ASN B 2 17 ? -38.687 -21.614 21.230 1.00 62.35 17 ASN A O 1
ATOM 922 N N . LEU B 2 18 ? -37.081 -22.290 19.856 1.00 46.60 18 LEU A N 1
ATOM 923 C CA . LEU B 2 18 ? -36.090 -21.236 20.189 1.00 53.60 18 LEU A CA 1
ATOM 924 C C . LEU B 2 18 ? -36.634 -20.202 19.152 1.00 61.20 18 LEU A C 1
ATOM 925 O O . LEU B 2 18 ? -37.340 -20.544 18.165 1.00 68.53 18 LEU A O 1
ATOM 930 N N . ASN B 2 19 ? -36.487 -18.938 19.440 1.00 43.08 19 ASN A N 1
ATOM 931 C CA . ASN B 2 19 ? -36.987 -17.938 18.520 1.00 39.02 19 ASN A CA 1
ATOM 932 C C . ASN B 2 19 ? -35.618 -17.437 18.116 1.00 53.06 19 ASN A C 1
ATOM 933 O O . ASN B 2 19 ? -34.630 -18.035 18.473 1.00 63.04 19 ASN A O 1
ATOM 938 N N . LEU B 2 20 ? -35.531 -16.324 17.415 1.00 52.90 20 LEU A N 1
ATOM 939 C CA . LEU B 2 20 ? -34.231 -15.908 16.943 1.00 59.70 20 LEU A CA 1
ATOM 940 C C . LEU B 2 20 ? -33.260 -15.608 18.048 1.00 60.43 20 LEU A C 1
ATOM 941 O O . LEU B 2 20 ? -32.138 -16.073 18.023 1.00 55.83 20 LEU A O 1
ATOM 946 N N . TYR B 2 21 ? -33.690 -14.868 19.049 1.00 48.42 21 TYR A N 1
ATOM 947 C CA . TYR B 2 21 ? -32.785 -14.590 20.121 1.00 48.10 21 TYR A CA 1
ATOM 948 C C . TYR B 2 21 ? -32.403 -15.851 20.842 1.00 50.75 21 TYR A C 1
ATOM 949 O O . TYR B 2 21 ? -31.249 -16.022 21.161 1.00 47.73 21 TYR A O 1
ATOM 958 N N . GLN B 2 22 ? -33.344 -16.755 21.101 1.00 47.65 22 GLN A N 1
ATOM 959 C CA . GLN B 2 22 ? -32.915 -17.896 21.848 1.00 45.95 22 GLN A CA 1
ATOM 960 C C . GLN B 2 22 ? -31.903 -18.685 21.057 1.00 46.99 22 GLN A C 1
ATOM 961 O O . GLN B 2 22 ? -30.965 -19.221 21.608 1.00 43.58 22 GLN A O 1
ATOM 967 N N . ARG B 2 23 ? -32.146 -18.796 19.764 1.00 59.64 23 ARG A N 1
ATOM 968 C CA . ARG B 2 23 ? -31.264 -19.530 18.887 1.00 53.55 23 ARG A CA 1
ATOM 969 C C . ARG B 2 23 ? -29.896 -18.933 18.702 1.00 52.45 23 ARG A C 1
ATOM 970 O O . ARG B 2 23 ? -28.922 -19.643 18.717 1.00 54.51 23 ARG A O 1
ATOM 978 N N . ILE B 2 24 ? -29.818 -17.625 18.522 1.00 44.83 24 ILE A N 1
ATOM 979 C CA . ILE B 2 24 ? -28.525 -16.995 18.321 1.00 44.26 24 ILE A CA 1
ATOM 980 C C . ILE B 2 24 ? -27.685 -17.137 19.541 1.00 50.80 24 ILE A C 1
ATOM 981 O O . ILE B 2 24 ? -26.508 -17.385 19.462 1.00 54.40 24 ILE A O 1
ATOM 986 N N . ALA B 2 25 ? -28.321 -16.967 20.684 1.00 59.56 25 ALA A N 1
ATOM 987 C CA . ALA B 2 25 ? -27.667 -17.070 21.970 1.00 53.18 25 ALA A CA 1
ATOM 988 C C . ALA B 2 25 ? -27.079 -18.425 22.275 1.00 53.29 25 ALA A C 1
ATOM 989 O O . ALA B 2 25 ? -26.010 -18.517 22.822 1.00 45.91 25 ALA A O 1
ATOM 991 N N . LYS B 2 26 ? -27.798 -19.483 21.945 1.00 48.40 26 LYS A N 1
ATOM 992 C CA . LYS B 2 26 ? -27.310 -20.825 22.180 1.00 47.09 26 LYS A CA 1
ATOM 993 C C . LYS B 2 26 ? -26.109 -21.142 21.324 1.00 54.58 26 LYS A C 1
ATOM 994 O O . LYS B 2 26 ? -25.212 -21.831 21.734 1.00 56.75 26 LYS A O 1
ATOM 1000 N N . ILE B 2 27 ? -26.066 -20.572 20.138 1.00 54.82 27 ILE A N 1
ATOM 1001 C CA . ILE B 2 27 ? -24.934 -20.754 19.262 1.00 47.30 27 ILE A CA 1
ATOM 1002 C C . ILE B 2 27 ? -23.705 -20.190 19.927 1.00 49.99 27 ILE A C 1
ATOM 1003 O O . ILE B 2 27 ? -22.641 -20.779 19.902 1.00 51.72 27 ILE A O 1
ATOM 1008 N N . VAL B 2 28 ? -23.862 -19.043 20.555 1.00 55.24 28 VAL A N 1
ATOM 1009 C CA . VAL B 2 28 ? -22.746 -18.410 21.205 1.00 46.61 28 VAL A CA 1
ATOM 1010 C C . VAL B 2 28 ? -22.220 -19.320 22.283 1.00 48.96 28 VAL A C 1
ATOM 1011 O O . VAL B 2 28 ? -21.036 -19.418 22.475 1.00 54.18 28 VAL A O 1
ATOM 1015 N N . SER B 2 29 ? -23.097 -19.998 22.992 1.00 50.23 29 SER A N 1
ATOM 1016 C CA . SER B 2 29 ? -22.647 -20.926 24.003 1.00 59.50 29 SER A CA 1
ATOM 1017 C C . SER B 2 29 ? -21.852 -22.062 23.406 1.00 81.09 29 SER A C 1
ATOM 1018 O O . SER B 2 29 ? -20.835 -22.444 23.944 1.00 87.06 29 SER A O 1
ATOM 1021 N N . ILE B 2 30 ? -22.308 -22.607 22.287 1.00 64.44 30 ILE A N 1
ATOM 1022 C CA . ILE B 2 30 ? -21.613 -23.717 21.673 1.00 57.71 30 ILE A CA 1
ATOM 1023 C C . ILE B 2 30 ? -20.243 -23.247 21.277 1.00 64.14 30 ILE A C 1
ATOM 1024 O O . ILE B 2 30 ? -19.288 -23.990 21.340 1.00 59.42 30 ILE A O 1
ATOM 1029 N N . ASP B 2 31 ? -20.151 -22.008 20.836 1.00 79.95 31 ASP A N 1
ATOM 1030 C CA . ASP B 2 31 ? -18.863 -21.451 20.461 1.00 83.17 31 ASP A CA 1
ATOM 1031 C C . ASP B 2 31 ? -17.887 -21.356 21.619 1.00 78.97 31 ASP A C 1
ATOM 1032 O O . ASP B 2 31 ? -16.724 -21.673 21.466 1.00 80.55 31 ASP A O 1
ATOM 1037 N N . ASP B 2 32 ? -18.360 -20.916 22.777 1.00 81.46 32 ASP A N 1
ATOM 1038 C CA . ASP B 2 32 ? -17.493 -20.782 23.958 1.00 94.95 32 ASP A CA 1
ATOM 1039 C C . ASP B 2 32 ? -16.794 -22.108 24.255 1.00 95.28 32 ASP A C 1
ATOM 1040 O O . ASP B 2 32 ? -15.570 -22.153 24.395 1.00 96.96 32 ASP A O 1
ATOM 1045 N N . ASP B 2 33 ? -17.580 -23.180 24.337 1.00 99.01 33 ASP A N 1
ATOM 1046 C CA . ASP B 2 33 ? -17.047 -24.531 24.548 1.00 95.18 33 ASP A CA 1
ATOM 1047 C C . ASP B 2 33 ? -16.439 -25.106 23.268 1.00 95.38 33 ASP A C 1
ATOM 1048 O O . ASP B 2 33 ? -15.652 -26.052 23.322 1.00 102.19 33 ASP A O 1
ATOM 1053 N N . CYS B 2 34 ? -16.805 -24.536 22.123 1.00 93.60 34 CYS A N 1
ATOM 1054 C CA 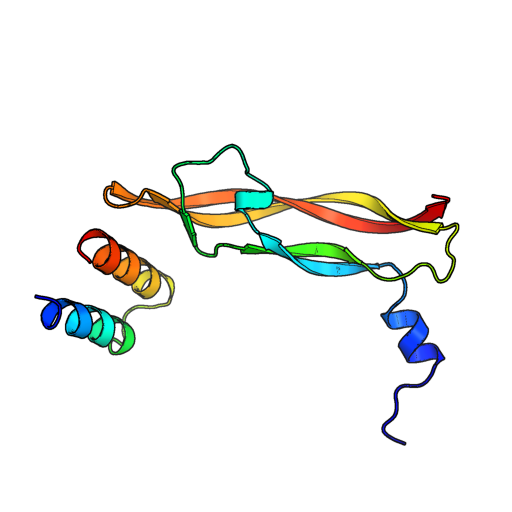. CYS B 2 34 ? -16.428 -25.098 20.837 1.00 86.41 34 CYS A CA 1
ATOM 1055 C C . CYS B 2 34 ? -16.345 -24.030 19.752 1.00 82.70 34 CYS A C 1
ATOM 1056 O O . CYS B 2 34 ? -15.345 -23.931 19.044 1.00 76.25 34 CYS A O 1
#

Radius of gyration: 20.96 Å; Cα contacts (8 Å, |Δi|>4): 203; chains: 2; bounding box: 28×56×52 Å

Sequence (130 aa):
HEVVKFMDVYQRSYCHPIETLVDIFQEYPDEIEYIFKPSCVPLMRCGGCCNDEGLECVPTEESNITMQIMRIKPHQGQHIGEMSFLQHNKCECRPKFNKECLLRYKEAALDPNLNLYQRIAKIVSIDDDC